Protein AF-A0A4R6YCI8-F1 (afdb_monomer)

InterPro domains:
  IPR015590 Aldehyde dehydrogenase domain [PF00171] (18-68)
  IPR016161 Aldehyde/histidinol dehydrogenase [SSF53720] (5-68)
  IPR016162 Aldehyde dehydrogenase, N-terminal [G3DSA:3.40.605.10] (1-70)

Sequence (86 aa):
MTKHYPDLMLYIGGAWRKTPDTLPVLNPADETVIGAVPVATRADLDEALDAAAKGFSVWRRVSPAKRRGDPQGRPAHARTHRRDRP

Nearest PDB structures (foldseek):
  2qe0-assembly1_D  TM=9.196E-01  e=1.535E-02  Streptococcus mutans
  4i1w-assembly1_A  TM=9.323E-01  e=2.482E-02  Pseudomonas fluorescens
  4oub-assembly1_B  TM=9.286E-01  e=3.749E-02  Pseudomonas fluorescens
  5kln-assembly1_B  TM=9.337E-01  e=6.958E-02  Pseudomonas fluorescens
  5kj5-assembly1_B  TM=8.208E-01  e=2.659E-02  Pseudomonas fluorescens

Mean predicted aligned error: 8.75 Å

Organism: NCBI:txid69279

pLDDT: mean 82.18, std 19.41, range [31.95, 97.88]

Solvent-accessible surface area (backbone atoms only — not comparable to full-atom values): 5607 Å² total; per-residue (Å²): 134,86,81,78,60,72,89,49,58,47,79,46,79,90,42,79,42,83,49,95,46,65,45,79,36,61,38,92,88,76,65,46,77,56,40,50,41,50,47,81,49,73,67,54,51,56,50,35,52,53,34,48,54,55,50,46,68,54,54,75,72,53,51,72,68,64,68,73,45,45,97,86,54,77,62,90,76,77,75,76,80,78,76,86,77,136

Ra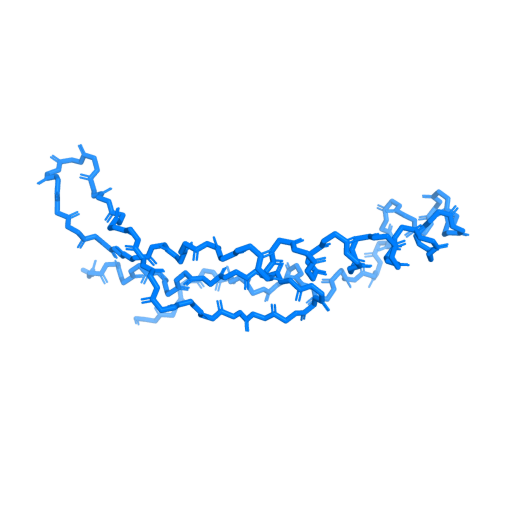dius of gyration: 17.18 Å; Cα contacts (8 Å, |Δi|>4): 76; chains: 1; bounding box: 36×35×42 Å

Structure (mmCIF, N/CA/C/O backbone):
data_AF-A0A4R6YCI8-F1
#
_entry.id   AF-A0A4R6YCI8-F1
#
loop_
_atom_site.group_PDB
_atom_site.id
_atom_site.type_symbol
_atom_site.label_atom_id
_atom_site.label_alt_id
_atom_site.label_comp_id
_atom_site.label_asym_id
_atom_site.label_entity_id
_atom_site.label_seq_id
_atom_site.pdbx_PDB_ins_code
_atom_site.Cartn_x
_atom_site.Cartn_y
_atom_site.Cartn_z
_atom_site.occupancy
_atom_site.B_iso_or_equiv
_atom_site.auth_seq_id
_atom_site.auth_comp_id
_atom_site.auth_asym_id
_atom_site.auth_atom_id
_atom_site.pdbx_PDB_model_num
ATOM 1 N N . MET A 1 1 ? -7.631 20.985 17.531 1.00 42.75 1 MET A N 1
ATOM 2 C CA . MET A 1 1 ? -7.409 20.581 16.128 1.00 42.75 1 MET A CA 1
ATOM 3 C C . MET A 1 1 ? -7.364 19.070 16.087 1.00 42.75 1 MET A C 1
ATOM 5 O O . MET A 1 1 ? -6.380 18.491 16.532 1.00 42.75 1 MET A O 1
ATOM 9 N N . THR A 1 2 ? -8.451 18.432 15.666 1.00 49.97 2 THR A N 1
ATOM 10 C CA . THR A 1 2 ? -8.507 16.972 15.541 1.00 49.97 2 THR A CA 1
ATOM 11 C C . THR A 1 2 ? -7.712 16.600 14.300 1.00 49.97 2 THR A C 1
ATOM 13 O O . THR A 1 2 ? -8.081 16.967 13.190 1.00 49.97 2 THR A O 1
ATOM 16 N N . LYS A 1 3 ? -6.557 15.963 14.486 1.00 64.88 3 LYS A N 1
ATOM 17 C CA . LYS A 1 3 ? -5.687 15.572 13.378 1.00 64.88 3 LYS A CA 1
ATOM 18 C C . LYS A 1 3 ? -6.359 14.401 12.659 1.00 64.88 3 LYS A C 1
ATOM 20 O O . LYS A 1 3 ? -6.319 13.282 13.160 1.00 64.88 3 LYS A O 1
ATOM 25 N N . HIS A 1 4 ? -7.023 14.66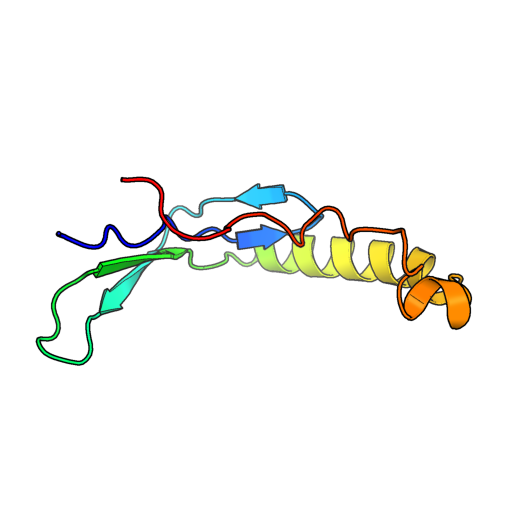3 11.534 1.00 78.19 4 HIS A N 1
ATOM 26 C CA . HIS A 1 4 ? -7.596 13.603 10.709 1.00 78.19 4 HIS A CA 1
ATOM 27 C C . HIS A 1 4 ? -6.469 12.714 10.177 1.00 78.19 4 HIS A C 1
ATOM 29 O O . HIS A 1 4 ? -5.539 13.187 9.520 1.00 78.19 4 HIS A O 1
ATOM 35 N N . TYR A 1 5 ? -6.531 11.429 10.509 1.00 85.06 5 TYR A N 1
ATOM 36 C CA . TYR A 1 5 ? -5.596 10.439 9.999 1.00 85.06 5 TYR A CA 1
ATOM 37 C C . TYR A 1 5 ? -5.895 10.175 8.513 1.00 85.06 5 TYR A C 1
ATOM 39 O O . TYR A 1 5 ? -7.068 10.150 8.129 1.00 85.06 5 TYR A O 1
ATOM 47 N N . PRO A 1 6 ? -4.872 10.021 7.655 1.00 89.12 6 PRO A N 1
ATOM 48 C CA . PRO A 1 6 ? -5.091 9.815 6.229 1.00 89.12 6 PRO A CA 1
ATOM 49 C C . PRO A 1 6 ? -5.755 8.465 5.939 1.00 89.12 6 PRO A C 1
ATOM 51 O O . PRO A 1 6 ? -5.539 7.484 6.649 1.00 89.12 6 PRO A O 1
ATOM 54 N N . ASP A 1 7 ? -6.512 8.418 4.842 1.00 89.25 7 ASP A N 1
ATOM 55 C CA . ASP A 1 7 ? -7.029 7.168 4.282 1.00 89.25 7 ASP A CA 1
ATOM 56 C C . ASP A 1 7 ? -5.858 6.324 3.758 1.00 89.25 7 ASP A C 1
ATOM 58 O O . ASP A 1 7 ? -5.057 6.800 2.946 1.00 89.25 7 ASP A O 1
ATOM 62 N N . LEU A 1 8 ? -5.723 5.094 4.257 1.00 94.38 8 LEU A N 1
ATOM 63 C CA . LEU A 1 8 ? -4.619 4.211 3.896 1.00 94.38 8 LEU A CA 1
ATOM 64 C C . LEU A 1 8 ? -5.010 3.345 2.698 1.00 94.38 8 LEU A C 1
ATOM 66 O O . LEU A 1 8 ? -6.106 2.799 2.617 1.00 94.38 8 LEU A O 1
ATOM 70 N N . MET A 1 9 ? -4.082 3.201 1.757 1.00 94.69 9 MET A N 1
ATOM 71 C CA . MET A 1 9 ? -4.295 2.499 0.493 1.00 94.69 9 MET A CA 1
ATOM 72 C C . MET A 1 9 ? -3.052 1.676 0.138 1.00 94.69 9 MET A C 1
ATOM 74 O O . MET A 1 9 ? -1.931 2.048 0.492 1.00 94.69 9 MET A O 1
ATOM 78 N N . LEU A 1 10 ? -3.234 0.578 -0.596 1.00 95.44 10 LEU A N 1
ATOM 79 C CA . LEU A 1 10 ? -2.124 -0.153 -1.208 1.00 95.44 10 LEU A CA 1
ATOM 80 C C . LEU A 1 10 ? -1.604 0.634 -2.411 1.00 95.44 10 LEU A C 1
ATOM 82 O O . LEU A 1 10 ? -2.390 1.240 -3.136 1.00 95.44 10 LEU A O 1
ATOM 86 N N . TYR A 1 11 ? -0.294 0.599 -2.650 1.00 95.81 11 TYR A N 1
ATOM 87 C CA . TYR A 1 11 ? 0.312 1.190 -3.842 1.00 95.81 11 TYR A CA 1
ATOM 88 C C . TYR A 1 11 ? 0.993 0.108 -4.676 1.00 95.81 11 TYR A C 1
ATOM 90 O O . TYR A 1 11 ? 2.085 -0.354 -4.346 1.00 95.81 11 TYR A O 1
ATOM 98 N N . ILE A 1 12 ? 0.330 -0.312 -5.752 1.00 95.69 12 ILE A N 1
ATOM 99 C CA . ILE A 1 12 ? 0.734 -1.452 -6.582 1.00 95.69 12 ILE A CA 1
ATOM 100 C C . ILE A 1 12 ? 0.805 -0.988 -8.032 1.00 95.69 12 ILE A C 1
ATOM 102 O O . ILE A 1 12 ? -0.105 -0.333 -8.532 1.00 95.69 12 ILE A O 1
ATOM 106 N N . GLY A 1 13 ? 1.924 -1.264 -8.708 1.00 91.94 13 GLY A N 1
ATOM 107 C CA . GLY A 1 13 ? 2.075 -0.954 -10.135 1.00 91.94 13 GLY A CA 1
ATOM 108 C C . GLY A 1 13 ? 1.957 0.528 -10.509 1.00 91.94 13 GLY A C 1
ATOM 109 O O . GLY A 1 13 ? 1.744 0.842 -11.674 1.00 91.94 13 GLY A O 1
ATOM 110 N N . GLY A 1 14 ? 2.108 1.445 -9.550 1.00 92.50 14 GLY A N 1
ATOM 111 C CA . GLY A 1 14 ? 1.936 2.879 -9.786 1.00 92.50 14 GLY A CA 1
ATOM 112 C C . GLY A 1 14 ? 0.538 3.423 -9.471 1.00 92.50 14 GLY A C 1
ATOM 113 O O . GLY A 1 14 ? 0.293 4.604 -9.707 1.00 92.50 14 GLY A O 1
ATOM 114 N N . ALA A 1 15 ? -0.366 2.596 -8.941 1.00 92.69 15 ALA A N 1
ATOM 115 C CA . ALA A 1 15 ? -1.736 2.975 -8.619 1.00 92.69 15 ALA A CA 1
ATOM 116 C C . ALA A 1 15 ? -2.056 2.767 -7.133 1.00 92.69 15 ALA A C 1
ATOM 118 O O . ALA A 1 15 ? -1.616 1.796 -6.518 1.00 92.69 15 ALA A O 1
ATOM 119 N N . TRP A 1 16 ? -2.857 3.678 -6.578 1.00 93.81 16 TRP A N 1
ATOM 120 C CA . TRP A 1 16 ? -3.429 3.553 -5.239 1.00 93.81 16 TRP A CA 1
ATOM 121 C C . TRP A 1 16 ? -4.713 2.726 -5.278 1.00 93.81 16 TRP A C 1
ATOM 123 O O . TRP A 1 16 ? -5.568 2.956 -6.135 1.00 93.81 16 TRP A O 1
ATOM 133 N N . ARG A 1 17 ? -4.873 1.788 -4.341 1.00 91.31 17 ARG A N 1
ATOM 134 C CA . ARG A 1 17 ? -6.008 0.858 -4.293 1.00 91.31 17 ARG A CA 1
ATOM 135 C C . ARG A 1 17 ? -6.546 0.644 -2.884 1.00 91.31 17 ARG A C 1
ATOM 137 O O . ARG A 1 17 ? -5.787 0.605 -1.918 1.00 91.31 17 ARG A O 1
ATOM 144 N N . LYS A 1 18 ? -7.866 0.477 -2.801 1.00 93.25 18 LYS A N 1
ATOM 145 C CA . LYS A 1 18 ? -8.570 -0.009 -1.608 1.00 93.25 18 LYS A CA 1
ATOM 146 C C . LYS A 1 18 ? -8.803 -1.508 -1.732 1.00 93.25 18 LYS A C 1
ATOM 148 O O . LYS A 1 18 ? -8.920 -2.015 -2.845 1.00 93.25 18 LYS A O 1
ATOM 153 N N . THR A 1 19 ? -8.926 -2.177 -0.597 1.00 93.44 19 THR A N 1
ATOM 154 C CA . THR A 1 19 ? -9.285 -3.594 -0.506 1.00 93.44 19 THR A CA 1
ATOM 155 C C . THR A 1 19 ? -10.603 -3.743 0.256 1.00 93.44 19 THR A C 1
ATOM 157 O O . THR A 1 19 ? -10.962 -2.836 1.011 1.00 93.44 19 THR A O 1
ATOM 160 N N . PRO A 1 20 ? -11.342 -4.851 0.065 1.00 90.56 20 PRO A N 1
ATOM 161 C CA . PRO A 1 20 ? -12.570 -5.112 0.819 1.00 90.56 20 PRO A CA 1
ATOM 162 C C . PRO A 1 20 ? -12.310 -5.246 2.323 1.00 90.56 20 PRO A C 1
ATOM 164 O O . PRO A 1 20 ? -13.072 -4.722 3.130 1.00 90.56 20 PRO A O 1
ATOM 167 N N . ASP A 1 21 ? -11.203 -5.903 2.677 1.00 95.88 21 ASP A N 1
ATOM 168 C CA . ASP A 1 21 ? -10.811 -6.148 4.060 1.00 95.88 21 ASP A CA 1
ATOM 169 C C . ASP A 1 21 ? -9.823 -5.091 4.550 1.00 95.88 21 ASP A C 1
ATOM 171 O O . ASP A 1 21 ? -8.918 -4.670 3.820 1.00 95.88 21 ASP A O 1
ATOM 175 N N . THR A 1 22 ? -9.979 -4.680 5.809 1.00 96.81 22 THR A N 1
ATOM 176 C CA . THR A 1 22 ? -9.103 -3.709 6.472 1.00 96.81 22 THR A CA 1
ATOM 177 C C . THR A 1 22 ? -8.860 -4.096 7.931 1.00 96.81 22 THR A C 1
ATOM 179 O O . THR A 1 22 ? -9.668 -4.802 8.533 1.00 96.81 22 THR A O 1
ATOM 182 N N . LEU A 1 23 ? -7.753 -3.625 8.508 1.00 96.56 23 LEU A N 1
ATOM 183 C CA . LEU A 1 23 ? -7.453 -3.743 9.936 1.00 96.56 23 LEU A CA 1
ATOM 184 C C . LEU A 1 23 ? -7.452 -2.358 10.595 1.00 96.56 23 LEU A C 1
ATOM 186 O O . LEU A 1 23 ? -6.969 -1.402 9.984 1.00 96.56 23 LEU A O 1
ATOM 190 N N . PRO A 1 24 ? -7.956 -2.217 11.832 1.00 96.31 24 PRO A N 1
ATOM 191 C CA . PRO A 1 24 ? -7.959 -0.934 12.517 1.00 96.31 24 PRO A CA 1
ATOM 192 C C . PRO A 1 24 ? -6.534 -0.507 12.879 1.00 96.31 24 PRO A C 1
ATOM 194 O O . PRO A 1 24 ? -5.729 -1.296 13.374 1.00 96.31 24 PRO A O 1
ATOM 197 N N . VAL A 1 25 ? -6.237 0.771 12.671 1.00 95.00 25 VAL A N 1
ATOM 198 C CA . VAL A 1 25 ? -5.047 1.425 13.215 1.00 95.00 25 VAL A CA 1
ATOM 199 C C . VAL A 1 25 ? -5.448 2.062 14.534 1.00 95.00 25 VAL A C 1
ATOM 201 O O . VAL A 1 25 ? -6.337 2.915 14.559 1.00 95.00 25 VAL A O 1
ATOM 204 N N . LEU A 1 26 ? -4.802 1.641 15.618 1.00 95.56 26 LEU A N 1
ATOM 205 C CA . LEU A 1 26 ? -5.095 2.115 16.967 1.00 95.56 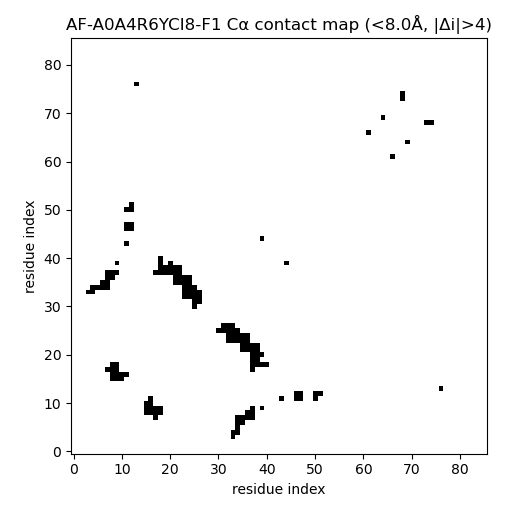26 LEU A CA 1
ATOM 206 C C . LEU A 1 26 ? -4.124 3.220 17.387 1.00 95.56 26 LEU A C 1
ATOM 208 O O . LEU A 1 26 ? -2.937 3.195 17.050 1.00 95.56 26 LEU A O 1
ATOM 212 N N . ASN A 1 27 ? -4.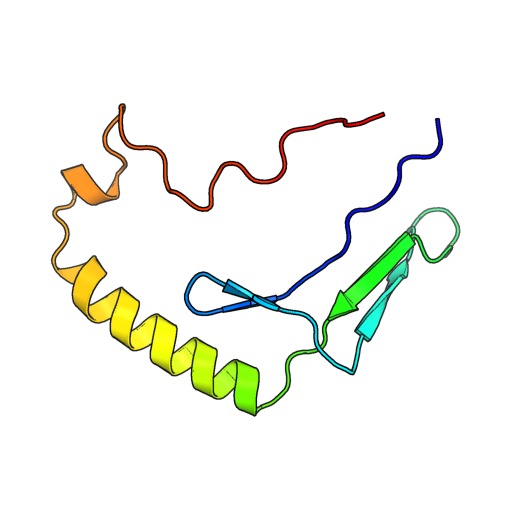630 4.179 18.153 1.00 93.62 27 ASN A N 1
ATOM 213 C CA . ASN A 1 27 ? -3.822 5.140 18.880 1.00 93.62 27 ASN A CA 1
ATOM 214 C C . ASN A 1 27 ? -3.160 4.440 20.081 1.00 93.62 27 ASN A C 1
ATOM 216 O O . ASN A 1 27 ? -3.871 3.913 20.934 1.00 93.62 27 ASN A O 1
ATOM 220 N N . PRO A 1 28 ? -1.822 4.449 20.211 1.00 94.81 28 PRO A N 1
ATOM 221 C CA . PRO A 1 28 ? -1.149 3.789 21.330 1.00 94.81 28 PRO A CA 1
ATOM 222 C C . PRO A 1 28 ? -1.403 4.455 22.693 1.00 94.81 28 PRO A C 1
ATOM 224 O O . PRO A 1 28 ? -1.046 3.875 23.712 1.00 94.81 28 PRO A O 1
ATOM 227 N N . ALA A 1 29 ? -1.962 5.670 22.732 1.00 95.12 29 ALA A N 1
ATOM 228 C CA . ALA A 1 29 ? -2.219 6.389 23.980 1.00 95.12 29 ALA A CA 1
ATOM 229 C C . ALA A 1 29 ? -3.5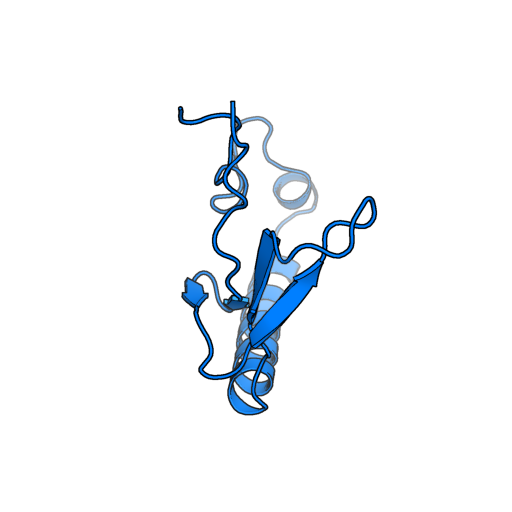20 5.964 24.683 1.00 95.12 29 ALA A C 1
ATOM 231 O O . ALA A 1 29 ? -3.604 6.058 25.904 1.00 95.12 29 ALA A O 1
ATOM 232 N N . ASP A 1 30 ? -4.533 5.547 23.923 1.00 95.00 30 ASP A N 1
ATOM 233 C CA . ASP A 1 30 ? -5.892 5.308 24.432 1.00 95.00 30 ASP A CA 1
ATOM 234 C C . ASP A 1 30 ? -6.654 4.199 23.682 1.00 95.00 30 ASP A C 1
ATOM 236 O O . ASP A 1 30 ? -7.852 4.029 23.887 1.00 95.00 30 ASP A O 1
ATOM 240 N N . GLU A 1 31 ? -5.975 3.464 22.797 1.00 95.25 31 GLU A N 1
ATOM 241 C CA . GLU A 1 31 ? -6.526 2.390 21.958 1.00 95.25 31 GLU A CA 1
ATOM 242 C C . GLU A 1 31 ? -7.679 2.815 21.030 1.00 95.25 31 GLU A C 1
ATOM 244 O O . GLU A 1 31 ? -8.343 1.975 20.422 1.00 95.25 31 GLU A O 1
ATOM 249 N N . THR A 1 32 ? -7.904 4.118 20.845 1.00 95.19 32 THR A N 1
ATOM 250 C CA . THR A 1 32 ? -8.934 4.604 19.919 1.00 95.19 32 THR A CA 1
ATOM 251 C C . THR A 1 32 ? -8.572 4.291 18.467 1.00 95.19 32 THR A C 1
ATOM 253 O O . THR A 1 32 ? -7.409 4.344 18.063 1.00 95.19 32 THR A O 1
ATOM 256 N N . VAL A 1 33 ? -9.572 3.972 17.643 1.00 94.75 33 VAL A N 1
ATOM 257 C CA . VAL A 1 33 ? -9.362 3.735 16.208 1.00 94.75 33 VAL A CA 1
ATOM 258 C C . VAL A 1 33 ? -9.131 5.071 15.507 1.00 94.75 33 VAL A C 1
ATOM 260 O O . VAL A 1 33 ? -10.009 5.933 15.496 1.00 94.75 33 VAL A O 1
ATOM 263 N N . ILE A 1 34 ? -7.964 5.225 14.884 1.00 93.81 34 ILE A N 1
ATOM 264 C CA . ILE A 1 34 ? -7.590 6.432 14.137 1.00 93.81 34 ILE A CA 1
ATOM 265 C C . ILE A 1 34 ? -7.642 6.231 12.624 1.00 93.81 34 ILE A C 1
ATOM 267 O O . ILE A 1 34 ? -7.694 7.212 11.897 1.00 93.81 34 ILE A O 1
ATOM 271 N N . GLY A 1 35 ? -7.675 4.994 12.129 1.00 92.75 35 GLY A N 1
ATOM 272 C CA . GLY A 1 35 ? -7.768 4.703 10.699 1.00 92.75 35 GLY A CA 1
ATOM 273 C C . GLY A 1 35 ? -7.956 3.217 10.417 1.00 92.75 35 GLY A C 1
ATOM 274 O O . GLY A 1 35 ? -8.112 2.421 11.342 1.00 92.75 35 GLY A O 1
ATOM 275 N N . ALA A 1 36 ? -7.914 2.841 9.141 1.00 94.88 36 ALA A N 1
ATOM 276 C CA . ALA A 1 36 ? -8.018 1.454 8.702 1.00 94.88 36 ALA A CA 1
ATOM 277 C C . ALA A 1 36 ? -6.975 1.175 7.614 1.00 94.88 36 ALA A C 1
ATOM 279 O O . ALA A 1 36 ? -6.905 1.909 6.631 1.00 94.88 36 ALA A O 1
ATOM 280 N N . VAL A 1 37 ? -6.145 0.146 7.798 1.00 95.94 37 VAL A N 1
ATOM 281 C CA . VAL A 1 37 ? -5.139 -0.281 6.819 1.00 95.94 37 VAL A CA 1
ATOM 282 C C . VAL A 1 37 ? -5.717 -1.386 5.927 1.00 95.94 37 VAL A C 1
ATOM 284 O O . VAL A 1 37 ? -6.265 -2.352 6.458 1.00 95.94 37 VAL A O 1
ATOM 287 N N . PRO A 1 38 ? -5.620 -1.280 4.591 1.00 96.88 38 PRO A N 1
ATOM 288 C CA . PRO A 1 38 ? -6.103 -2.314 3.680 1.00 96.88 38 PRO A CA 1
ATOM 289 C C . PRO A 1 38 ? -5.317 -3.622 3.827 1.00 96.88 38 PRO A C 1
ATOM 291 O O . PRO A 1 38 ? -4.087 -3.613 3.910 1.00 96.88 38 PRO A O 1
ATOM 294 N N . VAL A 1 39 ? -6.028 -4.750 3.816 1.00 97.44 39 VAL A N 1
ATOM 295 C CA . VAL A 1 39 ? -5.451 -6.098 3.788 1.00 97.44 39 VAL A CA 1
ATOM 296 C C . VAL A 1 39 ? -5.329 -6.557 2.339 1.00 97.44 39 VAL A C 1
ATOM 298 O O . VAL A 1 39 ? -6.327 -6.698 1.636 1.00 97.44 39 VAL A O 1
ATOM 301 N N . ALA A 1 40 ? -4.097 -6.805 1.893 1.00 96.25 40 ALA A N 1
ATOM 302 C CA . ALA A 1 40 ? -3.830 -7.281 0.541 1.00 96.25 40 ALA A CA 1
ATOM 303 C C . ALA A 1 40 ? -4.371 -8.700 0.326 1.00 96.25 40 ALA A C 1
ATOM 305 O O . ALA A 1 40 ? -4.110 -9.610 1.117 1.00 96.25 40 ALA A O 1
ATOM 306 N N . THR A 1 41 ? -5.077 -8.896 -0.785 1.00 96.50 41 THR A N 1
ATOM 307 C CA . THR A 1 41 ? -5.490 -10.223 -1.242 1.00 96.50 41 THR A CA 1
ATOM 308 C C . THR A 1 41 ? -4.337 -10.927 -1.957 1.00 96.50 41 THR A C 1
ATOM 310 O O . THR A 1 41 ? -3.346 -10.311 -2.353 1.00 96.50 41 THR A O 1
ATOM 313 N N . ARG A 1 42 ? -4.471 -12.235 -2.202 1.00 96.06 42 ARG A N 1
ATOM 314 C CA . ARG A 1 42 ? -3.488 -12.976 -3.007 1.00 96.06 42 ARG A CA 1
ATOM 315 C C . ARG A 1 42 ? -3.332 -12.398 -4.419 1.00 96.06 42 ARG A C 1
ATOM 317 O O . ARG A 1 42 ? -2.215 -12.330 -4.914 1.00 96.06 42 ARG A O 1
ATOM 324 N N . ALA A 1 43 ? -4.427 -11.939 -5.026 1.00 95.62 43 ALA A N 1
ATOM 325 C CA . ALA A 1 43 ? -4.398 -11.320 -6.349 1.00 95.62 43 ALA A CA 1
ATOM 326 C C . ALA A 1 43 ? -3.605 -10.003 -6.352 1.00 95.62 43 ALA A C 1
ATOM 328 O O . ALA A 1 43 ? -2.842 -9.749 -7.282 1.00 95.62 43 ALA A O 1
ATOM 329 N N . ASP A 1 44 ? -3.722 -9.203 -5.287 1.00 95.56 44 ASP A N 1
ATOM 330 C CA . ASP A 1 44 ? -2.926 -7.981 -5.125 1.00 95.56 44 ASP A CA 1
ATOM 331 C C . ASP A 1 44 ? -1.428 -8.301 -5.031 1.00 95.56 44 ASP A C 1
ATOM 333 O O . ASP A 1 44 ? -0.599 -7.598 -5.610 1.00 95.56 44 ASP A O 1
ATOM 337 N N . LEU A 1 45 ? -1.073 -9.382 -4.327 1.00 96.19 45 LEU A N 1
ATOM 338 C CA . LEU A 1 45 ? 0.313 -9.843 -4.219 1.00 96.19 45 LEU A CA 1
ATOM 339 C C . LEU A 1 45 ? 0.856 -10.333 -5.565 1.00 96.19 45 LEU A C 1
ATOM 341 O O . LEU A 1 45 ? 1.964 -9.950 -5.940 1.00 96.19 45 LEU A O 1
ATOM 345 N N . ASP A 1 46 ? 0.079 -11.133 -6.296 1.00 97.50 46 ASP A N 1
ATOM 346 C CA . ASP A 1 46 ? 0.453 -11.623 -7.626 1.00 97.50 46 ASP A CA 1
ATOM 347 C C . ASP A 1 46 ? 0.699 -10.435 -8.585 1.00 97.50 46 ASP A C 1
ATOM 349 O O . ASP A 1 46 ? 1.734 -10.363 -9.253 1.00 97.50 46 ASP A O 1
ATOM 353 N N . GLU A 1 47 ? -0.173 -9.420 -8.570 1.00 96.25 47 GLU A N 1
ATOM 354 C CA . GLU A 1 47 ? 0.010 -8.207 -9.375 1.00 96.25 47 GLU A CA 1
ATOM 355 C C . GLU A 1 47 ? 1.218 -7.367 -8.925 1.00 96.25 47 GLU A C 1
ATOM 357 O O . GLU A 1 47 ? 1.947 -6.815 -9.757 1.00 96.25 47 GLU A O 1
ATOM 362 N N . ALA A 1 48 ? 1.467 -7.272 -7.616 1.00 96.38 48 ALA A N 1
ATOM 363 C CA . ALA A 1 48 ? 2.625 -6.565 -7.079 1.00 96.38 48 ALA A CA 1
ATOM 364 C C . ALA A 1 48 ? 3.945 -7.207 -7.516 1.00 96.38 48 ALA A C 1
ATOM 366 O O . ALA A 1 48 ? 4.883 -6.487 -7.874 1.00 96.38 48 ALA A O 1
ATOM 367 N N . LEU A 1 49 ? 4.011 -8.539 -7.543 1.00 97.88 49 LEU A N 1
ATOM 368 C CA . LEU A 1 49 ? 5.174 -9.280 -8.030 1.00 97.88 49 LEU A CA 1
ATOM 369 C C . LEU A 1 49 ? 5.406 -9.036 -9.524 1.00 97.88 49 LEU A C 1
ATOM 371 O O . LEU A 1 49 ? 6.526 -8.705 -9.927 1.00 97.88 49 LEU A O 1
ATOM 375 N N . ASP A 1 50 ? 4.351 -9.101 -10.335 1.00 97.81 50 ASP A N 1
ATOM 376 C CA . ASP A 1 50 ? 4.426 -8.819 -11.770 1.00 97.81 50 ASP A CA 1
ATOM 377 C C . ASP A 1 50 ? 4.883 -7.384 -12.056 1.00 97.81 50 ASP A C 1
ATOM 379 O O . ASP A 1 50 ? 5.748 -7.138 -12.908 1.00 97.81 50 ASP A O 1
ATOM 383 N N . ALA A 1 51 ? 4.318 -6.414 -11.337 1.00 96.31 51 ALA A N 1
ATOM 384 C CA . ALA A 1 51 ? 4.696 -5.013 -11.445 1.00 96.31 51 ALA A CA 1
ATOM 385 C C . ALA A 1 51 ? 6.158 -4.789 -11.032 1.00 96.31 51 ALA A C 1
ATOM 387 O O . ALA A 1 51 ? 6.890 -4.074 -11.724 1.00 96.31 51 ALA A O 1
ATOM 388 N N . ALA A 1 52 ?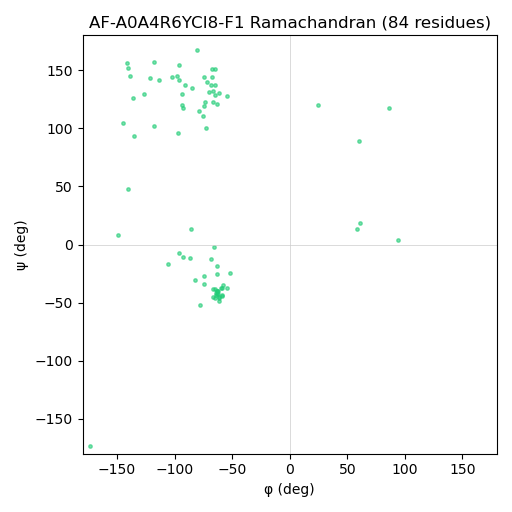 6.607 -5.426 -9.948 1.00 95.38 52 ALA A N 1
ATOM 389 C CA . ALA A 1 52 ? 7.987 -5.351 -9.488 1.00 95.38 52 ALA A CA 1
ATOM 390 C C . ALA A 1 52 ? 8.962 -5.957 -10.507 1.00 95.38 52 ALA A C 1
ATOM 392 O O . ALA A 1 52 ? 9.983 -5.338 -10.811 1.00 95.38 52 ALA A O 1
ATOM 393 N N . ALA A 1 53 ? 8.637 -7.109 -11.102 1.00 97.38 53 ALA A N 1
ATOM 394 C CA . ALA A 1 53 ? 9.459 -7.744 -12.132 1.00 97.38 53 ALA A CA 1
ATOM 395 C C . ALA A 1 53 ? 9.607 -6.856 -13.382 1.00 97.38 53 ALA A C 1
ATOM 397 O O . ALA A 1 53 ? 10.721 -6.631 -13.875 1.00 97.38 53 ALA A O 1
ATOM 398 N N . LYS A 1 54 ? 8.497 -6.277 -13.862 1.00 95.06 54 LYS A N 1
ATOM 399 C CA . LYS A 1 54 ? 8.487 -5.320 -14.984 1.00 95.06 54 LYS A CA 1
ATOM 400 C C . LYS A 1 54 ? 9.305 -4.071 -14.652 1.00 95.06 54 LYS A C 1
ATOM 402 O O . LYS A 1 54 ? 10.186 -3.683 -15.424 1.00 95.06 54 LYS A O 1
ATOM 407 N N . GLY A 1 55 ? 9.065 -3.485 -13.479 1.00 93.12 55 GLY A N 1
ATOM 408 C CA . GLY A 1 55 ? 9.787 -2.316 -12.982 1.00 93.12 55 GLY A CA 1
ATOM 409 C C . GLY A 1 55 ? 11.289 -2.571 -12.869 1.00 93.12 55 GLY A C 1
ATOM 410 O O . GLY A 1 55 ? 12.088 -1.760 -13.333 1.00 93.12 55 GLY A O 1
ATOM 411 N N . PHE A 1 56 ? 11.690 -3.732 -12.348 1.00 94.19 56 PHE A N 1
ATOM 412 C CA . PHE A 1 56 ? 13.091 -4.121 -12.218 1.00 94.19 56 PHE A CA 1
ATOM 413 C C . PHE A 1 56 ? 13.787 -4.281 -13.574 1.00 94.19 56 PHE A C 1
ATOM 415 O O . PHE A 1 56 ? 14.909 -3.799 -13.743 1.00 94.19 56 PHE A O 1
ATOM 422 N N . SER A 1 57 ? 13.128 -4.893 -14.566 1.00 94.94 57 SER A N 1
ATOM 423 C CA . SER A 1 57 ? 13.682 -5.055 -15.921 1.00 94.94 57 SER A CA 1
ATOM 424 C C . SER A 1 57 ? 14.049 -3.715 -16.575 1.00 94.94 57 SER A C 1
ATOM 426 O O . SER A 1 57 ? 15.066 -3.618 -17.273 1.00 94.94 57 SER A O 1
ATOM 428 N N . VAL A 1 58 ? 13.265 -2.668 -16.297 1.00 91.44 58 VAL A N 1
ATOM 429 C CA . VAL A 1 58 ? 13.544 -1.290 -16.723 1.00 91.44 58 VAL A CA 1
ATOM 430 C C . VAL A 1 58 ? 14.606 -0.649 -15.829 1.00 91.44 58 VAL A C 1
ATOM 432 O O . VAL A 1 58 ? 15.627 -0.161 -16.319 1.00 91.44 58 VAL A O 1
ATOM 435 N N . TRP A 1 59 ? 14.407 -0.685 -14.510 1.00 90.94 59 TRP A N 1
ATOM 436 C CA . TRP A 1 59 ? 15.254 -0.006 -13.529 1.00 90.94 59 TRP A CA 1
ATOM 437 C C . TRP A 1 59 ? 16.712 -0.471 -13.573 1.00 90.94 59 TRP A C 1
ATOM 439 O O . TRP A 1 59 ? 17.632 0.347 -13.491 1.00 90.94 59 TRP A O 1
ATOM 449 N N . ARG A 1 60 ? 16.951 -1.768 -13.803 1.00 90.94 60 ARG A N 1
ATOM 450 C CA . ARG A 1 60 ? 18.303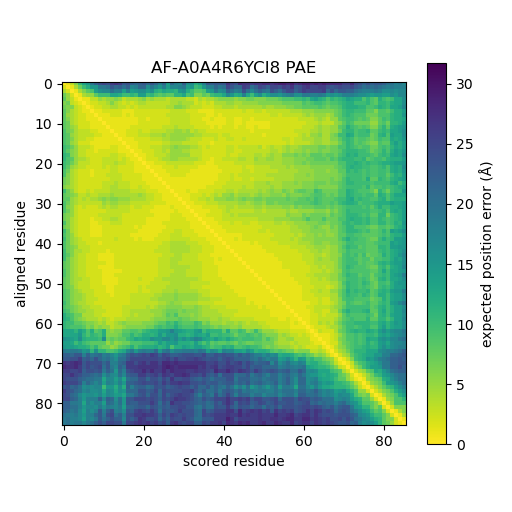 -2.341 -13.894 1.00 90.94 60 ARG A CA 1
ATOM 451 C C . ARG A 1 60 ? 19.138 -1.786 -15.055 1.00 90.94 60 ARG A C 1
ATOM 453 O O . ARG A 1 60 ? 20.358 -1.911 -15.021 1.00 90.94 60 ARG A O 1
ATOM 460 N N . ARG A 1 61 ? 18.514 -1.164 -16.063 1.00 91.69 61 ARG A N 1
ATOM 461 C CA . ARG A 1 61 ? 19.199 -0.507 -17.195 1.00 91.69 61 ARG A CA 1
ATOM 462 C C . ARG A 1 61 ? 19.458 0.982 -16.955 1.00 91.69 61 ARG A C 1
ATOM 464 O O . ARG A 1 61 ? 20.184 1.611 -17.715 1.00 91.69 61 ARG A O 1
ATOM 471 N N . VAL A 1 62 ? 18.877 1.559 -15.903 1.00 87.81 62 VAL A N 1
ATOM 472 C CA . VAL A 1 62 ? 19.086 2.965 -15.535 1.00 87.81 62 VAL A CA 1
ATOM 473 C C . VAL A 1 62 ? 20.510 3.133 -15.005 1.00 87.81 62 VAL A C 1
ATOM 475 O O . VAL A 1 62 ? 20.936 2.351 -14.156 1.00 87.81 62 VAL A O 1
ATOM 478 N N . SER A 1 63 ? 21.250 4.132 -15.496 1.00 87.31 63 SER A N 1
ATOM 479 C CA . SER A 1 63 ? 22.630 4.382 -15.063 1.00 87.31 63 SER A CA 1
ATOM 480 C C . SER A 1 63 ? 22.694 4.783 -13.581 1.00 87.31 63 SER A C 1
ATOM 482 O O . SER A 1 63 ? 21.757 5.407 -13.077 1.00 87.31 63 SER A O 1
ATOM 484 N N . PRO A 1 64 ? 23.795 4.494 -12.859 1.00 81.81 64 PRO A N 1
ATOM 485 C CA . PRO A 1 64 ? 23.923 4.856 -11.446 1.00 81.81 64 PRO A CA 1
ATOM 486 C C . PRO A 1 64 ? 23.702 6.349 -11.161 1.00 81.81 64 PRO A C 1
ATOM 488 O O . PRO A 1 64 ? 23.073 6.688 -10.163 1.00 81.81 64 PRO A O 1
ATOM 491 N N . ALA A 1 65 ? 24.162 7.237 -12.053 1.00 81.81 65 ALA A N 1
ATOM 492 C CA . ALA A 1 65 ? 23.924 8.679 -11.953 1.00 81.81 65 ALA A CA 1
ATOM 493 C C . ALA A 1 65 ? 22.427 9.026 -12.027 1.00 81.81 65 ALA A C 1
ATOM 495 O O . ALA A 1 65 ? 21.937 9.802 -11.218 1.00 81.81 65 ALA A O 1
ATOM 496 N N . LYS A 1 66 ? 21.677 8.380 -12.929 1.00 79.12 66 LYS A N 1
ATOM 497 C CA . LYS A 1 66 ? 20.228 8.577 -13.080 1.00 79.12 66 LYS A CA 1
ATOM 498 C C . LYS A 1 66 ? 19.416 7.915 -11.954 1.00 79.12 66 LYS A C 1
ATOM 500 O O . LYS A 1 66 ? 18.337 8.396 -11.625 1.00 79.12 66 LYS A O 1
ATOM 505 N N . ARG A 1 67 ? 19.931 6.845 -11.328 1.00 75.88 67 ARG A N 1
ATOM 506 C CA . ARG A 1 67 ? 19.304 6.191 -10.158 1.00 75.88 67 ARG A CA 1
ATOM 507 C C . ARG A 1 67 ? 19.457 6.971 -8.859 1.00 75.88 67 ARG A C 1
ATOM 509 O O . ARG A 1 67 ? 18.555 6.920 -8.032 1.00 75.88 67 ARG A O 1
ATOM 516 N N . ARG A 1 68 ? 20.581 7.673 -8.673 1.00 68.62 68 ARG A N 1
ATOM 517 C CA . ARG A 1 68 ? 20.846 8.504 -7.483 1.00 68.62 68 ARG A CA 1
ATOM 518 C C . ARG A 1 68 ? 19.915 9.719 -7.363 1.00 68.62 68 ARG A C 1
ATOM 520 O O . ARG A 1 68 ? 19.972 10.420 -6.360 1.00 68.62 68 ARG A O 1
ATOM 527 N N . GLY A 1 69 ? 19.032 9.907 -8.342 1.00 60.12 69 GLY A N 1
ATOM 528 C CA . GLY A 1 69 ? 18.219 11.096 -8.495 1.00 60.12 69 GLY A CA 1
ATOM 529 C C . GLY A 1 69 ? 19.021 12.124 -9.272 1.00 60.12 69 GLY A C 1
ATOM 530 O O . GLY A 1 69 ? 20.076 12.571 -8.832 1.00 60.12 69 GLY A O 1
ATOM 531 N N . ASP A 1 70 ? 18.519 12.484 -10.446 1.00 53.03 70 ASP A N 1
ATOM 532 C CA . ASP A 1 70 ? 18.851 13.779 -11.023 1.00 53.03 70 ASP A CA 1
ATOM 533 C C . ASP A 1 70 ? 18.493 14.848 -9.964 1.00 53.03 70 ASP A C 1
ATOM 535 O O . ASP A 1 70 ? 17.368 14.802 -9.451 1.00 53.03 70 ASP A O 1
ATOM 539 N N . PRO A 1 71 ? 19.393 15.774 -9.586 1.00 53.78 71 PRO A N 1
ATOM 540 C CA . PRO A 1 71 ? 19.079 16.854 -8.649 1.00 53.78 71 PRO A CA 1
ATOM 541 C C . PRO A 1 71 ? 17.820 17.651 -9.039 1.00 53.78 71 PRO A C 1
ATOM 543 O O . PRO A 1 71 ? 17.146 18.202 -8.166 1.00 53.78 71 PRO A O 1
ATOM 546 N N . GLN A 1 72 ? 17.459 17.668 -10.329 1.00 54.72 72 GLN A N 1
ATOM 547 C CA . GLN A 1 72 ? 16.227 18.270 -10.849 1.00 54.72 72 GLN A CA 1
ATOM 548 C C . GLN A 1 72 ? 15.056 17.277 -11.059 1.00 54.72 72 GLN A C 1
ATOM 550 O O . GLN A 1 72 ? 13.927 17.705 -11.314 1.00 54.72 72 GLN A O 1
ATOM 555 N N . GLY A 1 73 ? 15.261 15.964 -10.916 1.00 47.38 73 GLY A N 1
ATOM 556 C CA . GLY A 1 73 ? 14.274 14.919 -11.212 1.00 47.38 73 GLY A CA 1
ATOM 557 C C . GLY A 1 73 ? 13.500 14.434 -9.983 1.00 47.38 73 GLY A C 1
ATOM 558 O O . GLY A 1 73 ? 13.930 13.531 -9.270 1.00 47.38 73 GLY A O 1
ATOM 559 N N . ARG A 1 74 ? 12.305 14.988 -9.744 1.00 48.53 74 ARG A N 1
ATOM 560 C CA . ARG A 1 74 ? 11.364 14.475 -8.726 1.00 48.53 74 ARG A CA 1
ATOM 561 C C . ARG A 1 74 ? 10.933 13.032 -9.059 1.00 48.53 74 ARG A C 1
ATOM 563 O O . ARG A 1 74 ? 10.416 12.822 -10.155 1.00 48.53 74 ARG A O 1
ATOM 570 N N . PRO A 1 75 ? 10.995 12.064 -8.123 1.00 49.19 75 PRO A N 1
ATOM 571 C CA . PRO A 1 75 ? 10.237 10.823 -8.266 1.00 49.19 75 PRO A CA 1
ATOM 572 C C . PRO A 1 75 ? 8.734 11.145 -8.215 1.00 49.19 75 PRO A C 1
ATOM 574 O O . PRO A 1 75 ? 8.280 11.830 -7.296 1.00 49.19 75 PRO A O 1
ATOM 577 N N . ALA A 1 76 ? 7.954 10.671 -9.191 1.00 48.75 76 ALA A N 1
ATOM 578 C CA . ALA A 1 76 ? 6.540 11.041 -9.356 1.00 48.75 76 ALA A CA 1
ATOM 579 C C . ALA A 1 76 ? 5.630 10.619 -8.181 1.00 48.75 76 ALA A C 1
ATOM 581 O O . ALA A 1 76 ? 4.638 11.289 -7.918 1.00 48.75 76 ALA A O 1
ATOM 582 N N . HIS A 1 77 ? 5.997 9.584 -7.418 1.00 53.53 77 HIS A N 1
ATOM 583 C CA . HIS A 1 77 ? 5.256 9.169 -6.216 1.00 53.53 77 HIS A CA 1
ATOM 584 C C . HIS A 1 77 ? 5.689 9.923 -4.944 1.00 53.53 77 HIS A C 1
ATOM 586 O O . HIS A 1 77 ? 5.025 9.853 -3.915 1.00 53.53 77 HIS A O 1
ATOM 592 N N . ALA A 1 78 ? 6.797 10.671 -4.988 1.00 49.03 78 ALA A N 1
ATOM 593 C CA . ALA A 1 78 ? 7.451 11.202 -3.792 1.00 49.03 78 ALA A CA 1
ATOM 594 C C . ALA A 1 78 ? 6.891 12.544 -3.282 1.00 49.03 78 ALA A C 1
ATOM 596 O O . ALA A 1 78 ? 7.530 13.186 -2.451 1.00 49.03 78 ALA A O 1
ATOM 597 N N . ARG A 1 79 ? 5.720 13.018 -3.739 1.00 50.41 79 ARG A N 1
ATOM 598 C CA . ARG A 1 79 ? 5.076 14.224 -3.164 1.00 50.41 79 ARG A CA 1
ATOM 599 C C . ARG A 1 79 ? 3.551 14.133 -3.038 1.00 50.41 79 ARG A C 1
ATOM 601 O O . ARG A 1 79 ? 2.850 15.091 -3.343 1.00 50.41 79 ARG A O 1
ATOM 608 N N . THR A 1 80 ? 3.056 13.033 -2.502 1.00 52.25 80 THR A N 1
ATOM 609 C CA . THR A 1 80 ? 1.717 12.921 -1.902 1.00 52.25 80 THR A CA 1
ATOM 610 C C . THR A 1 80 ? 1.956 12.164 -0.600 1.00 52.25 80 THR A C 1
ATOM 612 O O . THR A 1 80 ? 2.222 10.977 -0.643 1.00 52.25 80 THR A O 1
ATOM 615 N N . HIS A 1 81 ? 2.162 12.784 0.560 1.00 54.75 81 HIS A N 1
ATOM 616 C CA . HIS A 1 81 ? 1.321 13.762 1.235 1.00 54.75 81 HIS A CA 1
ATOM 617 C C . HIS A 1 81 ? 2.207 14.792 1.955 1.00 54.75 81 HIS A C 1
ATOM 619 O O . HIS A 1 81 ? 2.803 14.503 2.993 1.00 54.75 81 HIS A O 1
ATOM 625 N N . ARG A 1 82 ? 2.339 16.011 1.415 1.00 48.84 82 ARG A N 1
ATOM 626 C CA . ARG A 1 82 ? 2.898 17.113 2.208 1.00 48.84 82 ARG A CA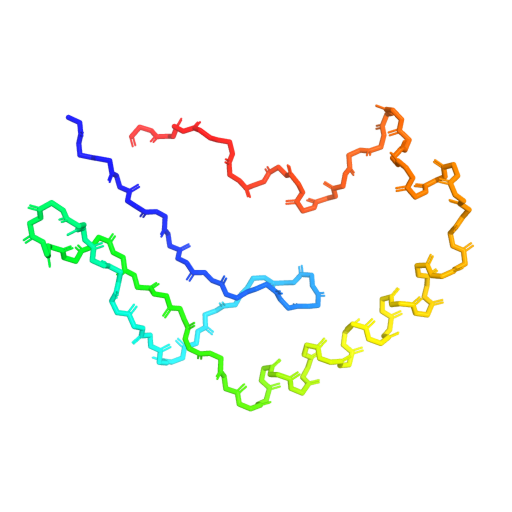 1
ATOM 627 C C . ARG A 1 82 ? 1.807 17.634 3.139 1.00 48.84 82 ARG A C 1
ATOM 629 O O . ARG A 1 82 ? 0.808 18.139 2.645 1.00 48.84 82 ARG A O 1
ATOM 636 N N . ARG A 1 83 ? 2.073 17.447 4.439 1.00 43.94 83 ARG A N 1
ATOM 637 C CA . ARG A 1 83 ? 1.727 18.276 5.607 1.00 43.94 83 ARG A CA 1
ATOM 638 C C . ARG A 1 83 ? 0.503 19.183 5.454 1.00 43.94 83 ARG A C 1
ATOM 640 O O . ARG A 1 83 ? 0.535 20.118 4.666 1.00 43.94 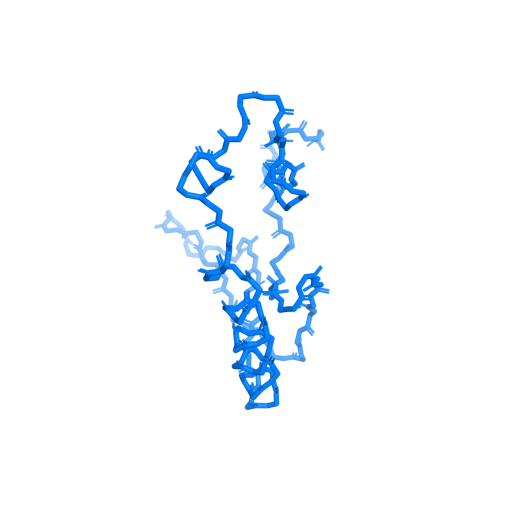83 ARG A O 1
ATOM 647 N N . ASP A 1 84 ? -0.468 18.935 6.327 1.00 45.31 84 ASP A N 1
ATOM 648 C CA . ASP A 1 84 ? -1.458 19.901 6.803 1.00 45.31 84 ASP A CA 1
ATOM 649 C C . ASP A 1 84 ? -2.352 20.501 5.702 1.00 45.31 84 ASP A C 1
ATOM 651 O O . ASP A 1 84 ? -2.089 21.564 5.141 1.00 45.31 84 ASP A O 1
ATOM 655 N N . ARG A 1 85 ? -3.473 19.825 5.428 1.00 31.95 85 ARG A N 1
ATOM 656 C CA . ARG A 1 85 ? -4.700 20.515 5.009 1.00 31.95 85 ARG A CA 1
ATOM 657 C C . ARG A 1 85 ? -5.642 20.570 6.220 1.00 31.95 85 ARG A C 1
ATOM 659 O O . ARG A 1 85 ? -5.566 19.645 7.026 1.00 31.95 85 ARG A O 1
ATOM 666 N N . PRO A 1 86 ? -6.397 21.675 6.365 1.00 39.69 86 PRO A N 1
ATOM 667 C CA . PRO A 1 86 ? -7.015 22.108 7.620 1.00 39.69 86 PRO A CA 1
ATOM 668 C C . PRO A 1 86 ? -7.941 21.069 8.247 1.00 39.69 86 PRO A C 1
ATOM 670 O O . PRO A 1 86 ? -8.564 20.302 7.479 1.00 39.69 86 PRO A O 1
#

Foldseek 3Di:
DPPQDDAAFDQALNDTHAAPDWDFDADPVPRDGRYTYHDDDPVRVVRRVVSVVVVCVVVVPQDPCVVVPDPPDDDPVPPPPPDDDD

Secondary structure (DSSP, 8-state):
---PPPPP-EEETTEEE--S-EEEEEPTTT--EEEEEEPPPHHHHHHHHHHHHHHHHHHTTS-HHHHT--TT---TTTTS--S---